Protein AF-A0A1Q7TRT3-F1 (afdb_monomer_lite)

Secondary structure (DSSP, 8-state):
---------EEEEEETTEEEEEE-SHHHHHHHHHHS-TT--EETTEEEEEHHHHHHHHHHHHHTT--EE-

Sequence (70 aa):
MNRPTRKTDFWILPQGTLTLVRPLTQRASEWISQHAQDDSQWFGPALVIEHDYVANLLNGMIQDGLQITQ

Radius of gyration: 12.34 Å; chains: 1; bounding box: 34×39×22 Å

Structure (mmCIF, N/CA/C/O backbone):
data_AF-A0A1Q7TRT3-F1
#
_entry.id   AF-A0A1Q7TRT3-F1
#
loop_
_atom_site.group_PDB
_atom_site.id
_atom_site.type_symbol
_atom_site.label_atom_id
_atom_site.label_alt_id
_atom_site.label_comp_id
_atom_site.label_asym_id
_atom_site.label_entity_id
_atom_site.label_seq_id
_atom_site.pdbx_PDB_ins_code
_atom_site.Cartn_x
_atom_site.Cartn_y
_atom_site.Cartn_z
_atom_site.occupancy
_atom_site.B_iso_or_equiv
_atom_site.auth_seq_id
_atom_site.auth_comp_id
_atom_site.auth_asym_id
_atom_site.auth_atom_id
_atom_site.pdbx_PDB_model_num
ATOM 1 N N . MET A 1 1 ? -20.401 24.316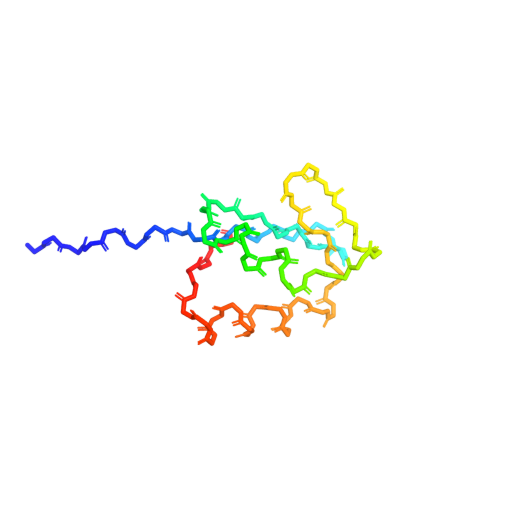 4.144 1.00 38.84 1 MET A N 1
ATOM 2 C CA . MET A 1 1 ? -20.332 23.080 3.334 1.00 38.84 1 MET A CA 1
ATOM 3 C C . MET A 1 1 ? -19.235 22.199 3.921 1.00 38.84 1 MET A C 1
ATOM 5 O O . MET A 1 1 ? -18.070 22.493 3.693 1.00 38.84 1 MET A O 1
ATOM 9 N N . ASN A 1 2 ? -19.571 21.183 4.723 1.00 41.19 2 ASN A N 1
ATOM 10 C CA . ASN A 1 2 ? -18.574 20.226 5.218 1.00 41.19 2 ASN A CA 1
ATOM 11 C C . ASN A 1 2 ? -18.376 19.146 4.155 1.00 41.19 2 ASN A C 1
ATOM 13 O O . ASN A 1 2 ? -19.255 18.313 3.947 1.00 41.19 2 ASN A O 1
ATOM 17 N N . ARG A 1 3 ? -17.235 19.170 3.465 1.00 54.22 3 ARG A N 1
ATOM 18 C CA . ARG A 1 3 ? -16.804 18.032 2.651 1.00 54.22 3 ARG A CA 1
ATOM 19 C C . ARG A 1 3 ? -16.396 16.938 3.646 1.00 54.22 3 ARG A C 1
ATOM 21 O O . ARG A 1 3 ? -15.524 17.224 4.467 1.00 54.22 3 ARG A O 1
ATOM 28 N N . PRO A 1 4 ? -17.007 15.739 3.650 1.00 57.00 4 PRO A N 1
ATOM 29 C CA . PRO A 1 4 ? -16.506 14.659 4.488 1.00 57.00 4 PRO A CA 1
ATOM 30 C C . PRO A 1 4 ? -15.042 14.434 4.108 1.00 57.00 4 PRO A C 1
ATOM 32 O O . PRO A 1 4 ? -14.727 14.242 2.930 1.00 57.00 4 PRO A O 1
ATOM 35 N N . THR A 1 5 ? -14.141 14.546 5.083 1.00 60.09 5 THR A N 1
ATOM 36 C CA . THR A 1 5 ? -12.732 14.202 4.911 1.00 60.09 5 THR A CA 1
ATOM 37 C C . THR A 1 5 ? -12.688 12.725 4.551 1.00 60.09 5 THR A C 1
ATOM 39 O O . THR A 1 5 ? -12.897 11.857 5.396 1.00 60.09 5 THR A O 1
ATOM 42 N N . ARG A 1 6 ? -12.500 12.425 3.261 1.00 66.25 6 ARG A N 1
ATOM 43 C CA . ARG A 1 6 ? -12.293 11.050 2.815 1.00 66.25 6 ARG A CA 1
ATOM 44 C C . ARG A 1 6 ? -11.012 10.571 3.482 1.00 66.25 6 ARG A C 1
ATOM 46 O O . ARG A 1 6 ? -9.943 11.110 3.214 1.00 66.25 6 ARG A O 1
ATOM 53 N N . LYS A 1 7 ? -11.145 9.633 4.417 1.00 85.75 7 LYS A N 1
ATOM 54 C CA . LYS A 1 7 ? -10.003 9.031 5.095 1.00 85.75 7 LYS A CA 1
ATOM 55 C C . LYS A 1 7 ? -9.194 8.272 4.046 1.00 85.75 7 LYS A C 1
ATOM 57 O O . LYS A 1 7 ? -9.759 7.461 3.321 1.00 85.75 7 LYS A O 1
ATOM 62 N N . THR A 1 8 ? -7.905 8.566 3.950 1.00 95.00 8 THR A N 1
ATOM 63 C CA . THR A 1 8 ? -6.992 7.832 3.075 1.00 95.00 8 THR A CA 1
ATOM 64 C C . THR A 1 8 ? -6.837 6.397 3.571 1.00 95.00 8 THR A C 1
ATOM 66 O O . THR A 1 8 ? -6.603 6.184 4.761 1.00 95.00 8 THR A O 1
ATOM 69 N N . ASP A 1 9 ? -6.953 5.434 2.661 1.00 97.38 9 ASP A N 1
ATOM 70 C CA . ASP A 1 9 ? -6.801 4.003 2.916 1.00 97.38 9 ASP A CA 1
ATOM 71 C C . ASP A 1 9 ? -5.344 3.551 2.754 1.00 97.38 9 ASP A C 1
ATOM 73 O O . ASP A 1 9 ? -4.858 2.791 3.588 1.00 97.38 9 ASP A O 1
ATOM 77 N N . PHE A 1 10 ? -4.625 4.062 1.748 1.00 97.69 10 PHE A N 1
ATOM 78 C CA . PHE A 1 10 ? -3.229 3.703 1.474 1.00 97.69 10 PHE A CA 1
ATOM 79 C C . PHE A 1 10 ? -2.302 4.910 1.354 1.00 97.69 10 PHE A C 1
ATOM 81 O O . PHE A 1 10 ? -2.655 5.924 0.752 1.00 97.69 10 PHE A O 1
ATOM 88 N N . TRP A 1 11 ? -1.082 4.758 1.868 1.00 97.19 11 TRP A N 1
ATOM 89 C CA . TRP A 1 11 ? 0.048 5.633 1.571 1.00 97.19 11 TRP A CA 1
ATOM 90 C C . TRP A 1 11 ? 1.069 4.906 0.696 1.00 97.19 11 TRP A C 1
ATOM 92 O O . TRP A 1 11 ? 1.480 3.792 1.025 1.00 97.19 11 TRP A O 1
ATOM 102 N N . ILE A 1 12 ? 1.457 5.534 -0.412 1.00 96.69 12 ILE A N 1
ATOM 103 C CA . ILE A 1 12 ? 2.360 4.978 -1.421 1.00 96.69 12 ILE A CA 1
ATOM 104 C C . ILE A 1 12 ? 3.669 5.752 -1.388 1.00 96.69 12 ILE A C 1
ATOM 106 O O . ILE A 1 12 ? 3.698 6.934 -1.711 1.00 96.69 12 ILE A O 1
ATOM 110 N N . LEU A 1 13 ? 4.758 5.073 -1.041 1.00 96.44 13 LEU A N 1
ATOM 111 C CA . LEU A 1 13 ? 6.076 5.682 -0.925 1.00 96.44 13 LEU A CA 1
ATOM 112 C C . LEU A 1 13 ? 7.069 4.999 -1.880 1.00 96.44 13 LEU A C 1
ATOM 114 O O . LEU A 1 13 ? 7.546 3.901 -1.579 1.00 96.44 13 LEU A O 1
ATOM 118 N N . PRO A 1 14 ? 7.421 5.631 -3.014 1.00 95.44 14 PRO A N 1
ATOM 119 C CA . PRO A 1 14 ? 8.489 5.153 -3.891 1.00 95.44 14 PRO A CA 1
ATOM 120 C C . PRO A 1 14 ? 9.853 5.188 -3.186 1.00 95.44 14 PRO A C 1
ATOM 122 O O . PRO A 1 14 ? 10.172 6.151 -2.489 1.00 95.44 14 PRO A O 1
ATOM 125 N N . GLN A 1 15 ? 10.667 4.152 -3.374 1.00 94.94 15 GLN A N 1
ATOM 126 C CA . GLN A 1 15 ? 12.001 3.954 -2.792 1.00 94.94 15 GLN A CA 1
ATOM 127 C C . GLN A 1 15 ? 12.951 3.379 -3.860 1.00 94.94 15 GLN A C 1
ATOM 129 O O . GLN A 1 15 ? 13.344 2.213 -3.823 1.00 94.94 15 GLN A O 1
ATOM 134 N N . GLY A 1 16 ? 13.303 4.199 -4.855 1.00 92.44 16 GLY A N 1
ATOM 135 C CA . GLY A 1 16 ? 14.115 3.755 -5.990 1.00 92.44 16 GLY A CA 1
ATOM 136 C C . GLY A 1 16 ? 13.337 2.789 -6.886 1.00 92.44 16 GLY A C 1
ATOM 137 O O . GLY A 1 16 ? 12.335 3.179 -7.478 1.00 92.44 16 GLY A O 1
ATOM 138 N N . THR A 1 17 ? 13.792 1.539 -6.987 1.00 93.56 17 THR A N 1
ATOM 139 C CA . THR A 1 17 ? 13.139 0.482 -7.785 1.00 93.56 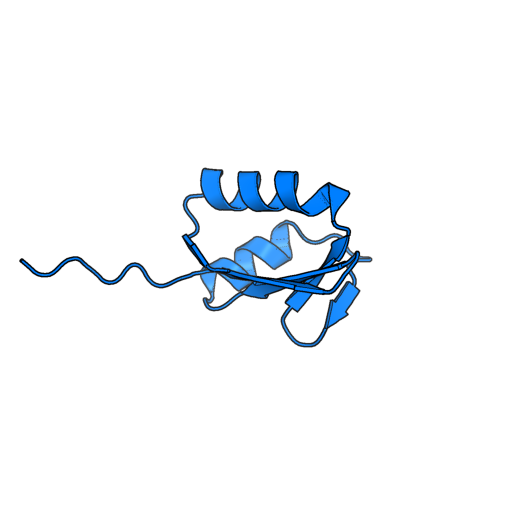17 THR A CA 1
ATOM 140 C C . THR A 1 17 ? 11.994 -0.223 -7.053 1.00 93.56 17 THR A C 1
ATOM 142 O O . THR A 1 17 ? 11.251 -0.989 -7.667 1.00 93.56 17 THR A O 1
ATOM 145 N N . LEU A 1 18 ? 11.835 0.036 -5.753 1.00 96.25 18 LEU A N 1
ATOM 146 C CA . LEU A 1 18 ? 10.773 -0.519 -4.919 1.00 96.25 18 LEU A CA 1
ATOM 147 C C . LEU A 1 18 ? 9.763 0.564 -4.545 1.00 96.25 18 LEU A C 1
ATOM 149 O O . LEU A 1 18 ? 10.056 1.756 -4.569 1.00 96.25 18 LEU A O 1
ATOM 153 N N . THR A 1 19 ? 8.565 0.149 -4.163 1.00 97.31 19 THR A N 1
ATOM 154 C CA . THR A 1 19 ? 7.507 1.006 -3.632 1.00 97.31 19 THR A CA 1
ATOM 155 C C . THR A 1 19 ? 6.939 0.364 -2.378 1.00 97.31 19 THR A C 1
ATOM 157 O O . THR A 1 19 ? 6.624 -0.824 -2.367 1.00 97.31 19 THR A O 1
ATOM 160 N N . LEU A 1 20 ? 6.808 1.157 -1.317 1.00 97.88 20 LEU A N 1
ATOM 161 C CA . LEU A 1 20 ? 6.150 0.753 -0.082 1.00 97.88 20 LEU A CA 1
ATOM 162 C C . LEU A 1 20 ? 4.678 1.150 -0.143 1.00 97.88 20 LEU A C 1
ATOM 164 O O . LEU A 1 20 ? 4.347 2.322 -0.321 1.00 97.88 20 LEU A O 1
ATOM 168 N N . VAL A 1 21 ? 3.800 0.171 0.040 1.00 97.69 21 VAL A N 1
ATOM 169 C CA . VAL A 1 21 ? 2.348 0.344 0.046 1.00 97.69 21 VAL A CA 1
ATOM 170 C C . VAL A 1 21 ? 1.847 0.111 1.462 1.00 97.69 21 VAL A C 1
ATOM 172 O O . VAL A 1 21 ? 1.727 -1.026 1.919 1.00 97.69 21 VAL A O 1
ATOM 175 N N . ARG A 1 22 ? 1.583 1.196 2.192 1.00 97.62 22 ARG A N 1
ATOM 176 C CA . ARG A 1 22 ? 1.190 1.138 3.601 1.00 97.62 22 ARG A CA 1
ATOM 177 C C . ARG A 1 22 ? -0.328 1.286 3.763 1.00 97.62 22 ARG A C 1
ATOM 179 O O . ARG A 1 22 ? -0.844 2.363 3.459 1.00 97.62 22 ARG A O 1
ATOM 186 N N . PRO A 1 23 ? -1.039 0.286 4.312 1.00 97.56 23 PRO A N 1
ATOM 187 C CA . PRO A 1 23 ? -2.428 0.445 4.719 1.00 97.56 23 PRO A CA 1
ATOM 188 C C . PRO A 1 23 ? -2.529 1.358 5.955 1.00 97.56 23 PRO A C 1
ATOM 190 O O . PRO A 1 23 ? -1.738 1.260 6.897 1.00 97.56 23 PRO A O 1
ATOM 193 N N . LEU A 1 24 ? -3.510 2.260 5.947 1.00 97.06 24 LEU A N 1
ATOM 194 C CA . LEU A 1 24 ? -3.802 3.233 7.010 1.00 97.06 24 LEU A CA 1
ATOM 195 C C . LEU A 1 24 ? -5.166 2.995 7.677 1.00 97.06 24 LEU A C 1
ATOM 197 O O . LEU A 1 24 ? -5.494 3.617 8.694 1.00 97.06 24 LEU A O 1
ATOM 201 N N . THR A 1 25 ? -5.985 2.119 7.099 1.00 96.31 25 THR A N 1
ATOM 202 C CA . THR A 1 25 ? -7.314 1.758 7.596 1.00 96.31 25 THR A CA 1
ATOM 203 C C . THR A 1 25 ? -7.445 0.246 7.708 1.00 96.31 25 THR A C 1
ATOM 205 O O . THR A 1 25 ? -6.759 -0.501 7.018 1.00 96.31 25 THR A O 1
ATOM 208 N N . GLN A 1 26 ? -8.370 -0.211 8.555 1.00 96.00 26 GLN A N 1
ATOM 209 C CA . GLN A 1 26 ? -8.688 -1.634 8.680 1.00 96.00 26 GLN A CA 1
ATOM 210 C C . GLN A 1 26 ? -9.130 -2.232 7.335 1.00 96.00 26 GLN A C 1
ATOM 212 O O . GLN A 1 26 ? -8.654 -3.289 6.941 1.00 96.00 26 GLN A O 1
ATOM 217 N N . ARG A 1 27 ? -9.961 -1.492 6.588 1.00 96.19 27 ARG A N 1
ATOM 218 C CA . ARG A 1 27 ? -10.389 -1.852 5.232 1.00 96.19 27 ARG A CA 1
ATOM 219 C C . ARG A 1 27 ? -9.194 -2.057 4.295 1.00 96.19 27 ARG A C 1
ATOM 221 O O . ARG A 1 27 ? -9.178 -3.015 3.535 1.00 96.19 27 ARG A O 1
ATOM 228 N N . ALA A 1 28 ? -8.199 -1.172 4.353 1.00 97.06 28 ALA A N 1
ATOM 229 C CA . ALA A 1 28 ? -6.976 -1.294 3.565 1.00 97.06 28 ALA A CA 1
ATOM 230 C C . ALA A 1 28 ? -6.152 -2.527 3.966 1.00 97.06 28 ALA A C 1
ATOM 232 O O . ALA A 1 28 ? -5.661 -3.239 3.097 1.00 97.06 28 ALA A O 1
ATOM 233 N N . SER A 1 29 ? -6.025 -2.798 5.269 1.00 96.75 29 SER A N 1
ATOM 234 C CA . SER A 1 29 ? -5.333 -3.984 5.788 1.00 96.75 29 SER A CA 1
ATOM 235 C C . SER A 1 29 ? -5.995 -5.288 5.336 1.00 96.75 29 SER A C 1
ATOM 237 O O . SER A 1 29 ? -5.309 -6.213 4.910 1.00 96.75 29 SER A O 1
ATOM 239 N N . GLU A 1 30 ? -7.324 -5.355 5.377 1.00 97.12 30 GLU A N 1
ATOM 240 C CA . GLU A 1 30 ? -8.083 -6.507 4.881 1.00 97.12 30 GLU A CA 1
ATOM 241 C C . GLU A 1 30 ? -7.909 -6.669 3.374 1.00 97.12 30 GLU A C 1
ATOM 243 O O . GLU A 1 30 ? -7.563 -7.754 2.909 1.00 97.12 30 GLU A O 1
ATOM 248 N N . TRP A 1 31 ? -8.060 -5.579 2.619 1.00 97.00 31 TRP A N 1
ATOM 249 C CA . TRP A 1 31 ? -7.891 -5.598 1.172 1.00 97.00 31 TRP A CA 1
ATOM 250 C C . TRP A 1 31 ? -6.502 -6.096 0.771 1.00 97.00 31 TRP A C 1
ATOM 252 O O . TRP A 1 31 ? -6.389 -7.009 -0.042 1.00 97.00 31 TRP A O 1
ATOM 262 N N . ILE A 1 32 ? -5.437 -5.562 1.378 1.00 95.50 32 ILE A N 1
ATOM 263 C CA . ILE A 1 32 ? -4.075 -5.959 1.016 1.00 95.50 32 ILE A CA 1
ATOM 264 C C . ILE A 1 32 ? -3.775 -7.405 1.419 1.00 95.50 32 ILE A C 1
ATOM 266 O O . ILE A 1 32 ? -3.079 -8.086 0.681 1.00 95.50 32 ILE A O 1
ATOM 270 N N . SER A 1 33 ? -4.350 -7.917 2.514 1.00 93.50 33 SER A N 1
ATOM 271 C CA . SER A 1 33 ? -4.199 -9.330 2.900 1.00 93.50 33 SER A CA 1
ATOM 272 C C . SER A 1 33 ? -4.852 -10.315 1.924 1.00 93.50 33 SER A C 1
ATOM 274 O O . SER A 1 33 ? -4.399 -11.446 1.816 1.00 93.50 33 SER A O 1
ATOM 276 N N . GLN A 1 34 ? -5.891 -9.889 1.198 1.00 94.62 34 GLN A N 1
ATOM 277 C CA . GLN A 1 34 ? -6.575 -10.712 0.191 1.00 94.62 34 GLN A CA 1
ATOM 278 C C . GLN A 1 34 ? -5.871 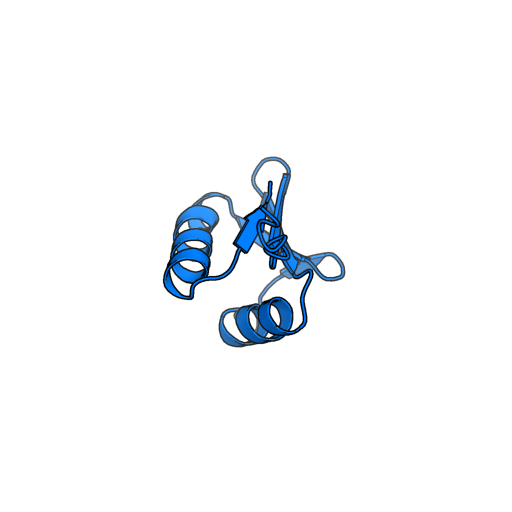-10.694 -1.172 1.00 94.62 34 GLN A C 1
ATOM 280 O O . GLN A 1 34 ? -6.100 -11.583 -1.987 1.00 94.62 34 GLN A O 1
ATOM 285 N N . HIS A 1 35 ? -5.048 -9.674 -1.426 1.00 93.62 35 HIS A N 1
ATOM 286 C CA . HIS A 1 35 ? -4.376 -9.457 -2.711 1.00 93.62 35 HIS A CA 1
ATOM 287 C C . HIS A 1 35 ? -2.862 -9.699 -2.655 1.00 93.62 35 HIS A C 1
ATOM 289 O O . HIS A 1 35 ? -2.231 -9.861 -3.699 1.00 93.62 35 HIS A O 1
ATOM 295 N N . ALA A 1 36 ? -2.266 -9.713 -1.461 1.00 92.25 36 ALA A N 1
ATOM 296 C CA . ALA A 1 36 ? -0.879 -10.104 -1.265 1.00 92.25 36 ALA A CA 1
ATOM 297 C C . ALA A 1 36 ? -0.720 -11.616 -1.478 1.00 92.25 36 ALA A C 1
ATOM 299 O O . ALA A 1 36 ? -1.552 -12.410 -1.047 1.00 92.25 36 ALA A O 1
ATOM 300 N N . GLN A 1 37 ? 0.367 -12.000 -2.140 1.00 90.94 37 GLN A N 1
ATOM 301 C CA . GLN A 1 37 ? 0.763 -13.398 -2.318 1.00 90.94 37 GLN A CA 1
ATOM 302 C C . GLN A 1 37 ? 1.462 -13.920 -1.054 1.00 90.94 37 GLN A C 1
ATOM 304 O O . GLN A 1 37 ? 2.013 -13.124 -0.288 1.00 90.94 37 GLN A O 1
ATOM 309 N N . ASP A 1 38 ? 1.487 -15.239 -0.855 1.00 89.25 38 ASP A N 1
ATOM 310 C CA . ASP A 1 38 ? 2.092 -15.874 0.330 1.00 89.25 38 ASP A CA 1
ATOM 311 C C . ASP A 1 38 ? 3.590 -15.550 0.499 1.00 89.25 38 ASP A C 1
ATOM 313 O O . ASP A 1 38 ? 4.101 -15.516 1.617 1.00 89.25 38 ASP A O 1
ATOM 317 N N . ASP A 1 39 ? 4.295 -15.278 -0.600 1.00 92.75 39 ASP A N 1
ATOM 318 C CA . ASP A 1 39 ? 5.718 -14.927 -0.653 1.00 92.75 39 ASP A CA 1
ATOM 319 C C . ASP A 1 39 ? 5.981 -13.409 -0.704 1.00 92.75 39 ASP A C 1
ATOM 321 O O . ASP A 1 39 ? 7.116 -12.967 -0.909 1.00 92.75 39 ASP A O 1
ATOM 325 N N . SER A 1 40 ? 4.945 -12.596 -0.474 1.00 94.94 40 SER A N 1
ATOM 326 C CA . SER A 1 40 ? 5.053 -11.138 -0.445 1.00 94.94 40 SER A CA 1
ATOM 327 C C . SER A 1 40 ? 6.052 -10.653 0.602 1.00 94.94 40 SER A C 1
ATOM 329 O O . SER A 1 40 ? 6.047 -11.086 1.757 1.00 94.94 40 SER A O 1
ATOM 331 N N . GLN A 1 41 ? 6.862 -9.666 0.226 1.00 96.94 41 GLN A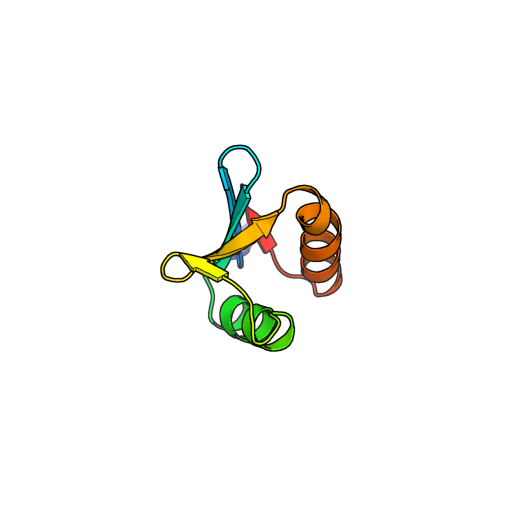 N 1
ATOM 332 C CA . GLN A 1 41 ? 7.797 -9.023 1.143 1.00 96.94 41 GLN A CA 1
ATOM 333 C C . GLN A 1 41 ? 7.154 -7.832 1.852 1.00 96.94 41 GLN A C 1
ATOM 335 O O . GLN A 1 41 ? 6.445 -7.028 1.248 1.00 96.94 41 GLN A O 1
ATOM 340 N N . TRP A 1 42 ? 7.458 -7.685 3.141 1.00 96.69 42 TRP A N 1
ATOM 341 C CA . TRP A 1 42 ? 6.902 -6.636 3.990 1.00 96.69 42 TRP A CA 1
ATOM 342 C C . TRP A 1 42 ? 8.005 -5.854 4.698 1.00 96.69 42 TRP A C 1
ATOM 344 O O . TRP A 1 42 ? 8.983 -6.424 5.182 1.00 96.69 42 TRP A O 1
ATOM 354 N N . PHE A 1 43 ? 7.813 -4.542 4.816 1.00 96.94 43 PHE A N 1
ATOM 355 C CA . PHE A 1 43 ? 8.614 -3.666 5.664 1.00 96.94 43 PHE A CA 1
ATOM 356 C C . PHE A 1 43 ? 7.711 -3.040 6.729 1.00 96.94 43 PHE A C 1
ATOM 358 O O . PHE A 1 43 ? 6.996 -2.060 6.490 1.00 96.94 43 PHE A O 1
ATOM 365 N N . GLY A 1 44 ? 7.698 -3.651 7.915 1.00 95.25 44 GLY A N 1
ATOM 366 C CA . GLY A 1 44 ? 6.701 -3.338 8.935 1.00 95.25 44 GLY A CA 1
ATOM 367 C C . GLY A 1 44 ? 5.287 -3.578 8.382 1.00 95.25 44 GLY A C 1
ATOM 368 O O . GLY A 1 44 ? 5.020 -4.676 7.903 1.00 95.25 44 GLY A O 1
ATOM 369 N N . PRO A 1 45 ? 4.377 -2.586 8.415 1.00 94.38 45 PRO A N 1
ATOM 370 C CA . PRO A 1 45 ? 3.023 -2.746 7.885 1.00 94.38 45 PRO A CA 1
ATOM 371 C C . PRO A 1 45 ? 2.923 -2.564 6.362 1.00 94.38 45 PRO A C 1
ATOM 373 O O . PRO A 1 45 ? 1.827 -2.687 5.827 1.00 94.38 45 PRO A O 1
ATOM 376 N N . ALA A 1 46 ? 4.003 -2.182 5.671 1.00 97.62 46 ALA A N 1
ATOM 377 C CA . ALA A 1 46 ? 3.954 -1.853 4.250 1.00 97.62 46 ALA A CA 1
ATOM 378 C C . ALA A 1 46 ? 4.328 -3.052 3.375 1.00 97.62 46 ALA A C 1
ATOM 380 O O . ALA A 1 46 ? 5.358 -3.684 3.608 1.00 97.62 46 ALA A O 1
ATOM 381 N N . LEU A 1 47 ? 3.522 -3.310 2.346 1.00 97.81 47 LEU A N 1
ATOM 382 C CA . LEU A 1 47 ? 3.844 -4.274 1.298 1.00 97.81 47 LEU A CA 1
ATOM 383 C C . LEU A 1 47 ? 4.913 -3.675 0.382 1.00 97.81 47 LEU A C 1
ATOM 385 O O . LEU A 1 47 ? 4.791 -2.523 -0.047 1.00 97.81 47 LEU A O 1
ATOM 389 N N . VAL A 1 48 ? 5.961 -4.444 0.106 1.00 97.62 48 VAL A N 1
ATOM 390 C CA . VAL A 1 48 ? 7.053 -4.062 -0.791 1.00 97.62 48 VAL A CA 1
ATOM 391 C C . VAL A 1 48 ? 6.713 -4.546 -2.196 1.00 97.62 48 VAL A C 1
ATOM 393 O O . VAL A 1 48 ? 6.483 -5.732 -2.405 1.00 97.62 48 VAL A O 1
ATOM 396 N N . ILE A 1 49 ? 6.678 -3.623 -3.155 1.00 96.38 49 ILE A N 1
ATOM 397 C CA . ILE A 1 49 ? 6.290 -3.891 -4.542 1.00 96.38 49 ILE A CA 1
ATOM 398 C C . ILE A 1 49 ? 7.361 -3.361 -5.490 1.00 96.38 49 ILE A C 1
ATOM 400 O O . ILE A 1 49 ? 7.824 -2.231 -5.334 1.00 96.38 49 ILE A O 1
ATOM 404 N N . GLU A 1 50 ? 7.742 -4.149 -6.492 1.00 95.00 50 GLU A N 1
ATOM 405 C CA . GLU A 1 50 ? 8.603 -3.665 -7.574 1.00 95.00 50 GLU A CA 1
ATOM 406 C C . GLU A 1 50 ? 7.835 -2.694 -8.473 1.00 95.00 50 GLU A C 1
ATOM 408 O O . GLU A 1 50 ? 6.639 -2.869 -8.718 1.00 95.00 50 GLU A O 1
ATOM 413 N N . HIS A 1 51 ? 8.530 -1.674 -8.977 1.00 89.75 51 HIS A N 1
ATOM 414 C CA . HIS A 1 51 ? 7.935 -0.571 -9.735 1.00 89.75 51 HIS A CA 1
ATOM 415 C C . HIS A 1 51 ? 6.959 -1.017 -10.842 1.00 89.75 51 HIS A C 1
ATOM 417 O O . HIS A 1 51 ? 5.875 -0.444 -10.967 1.00 89.75 51 HIS A O 1
ATOM 423 N N . ASP A 1 52 ? 7.294 -2.079 -11.580 1.00 90.50 52 ASP A N 1
ATOM 424 C CA . ASP A 1 52 ? 6.510 -2.565 -12.722 1.00 90.50 52 ASP A CA 1
ATOM 425 C C . ASP A 1 52 ? 5.127 -3.116 -12.330 1.00 90.50 52 ASP A C 1
ATOM 427 O O . ASP A 1 52 ? 4.190 -3.083 -13.130 1.00 90.50 52 ASP A O 1
ATOM 431 N N . TYR A 1 53 ? 4.952 -3.561 -11.082 1.00 92.62 53 TYR A N 1
ATOM 432 C CA . TYR A 1 53 ? 3.669 -4.073 -10.587 1.00 92.62 53 TYR A CA 1
ATOM 433 C C . TYR A 1 53 ? 2.809 -3.002 -9.907 1.00 92.62 53 TYR A C 1
ATOM 435 O O . TYR A 1 53 ? 1.612 -3.217 -9.693 1.00 92.62 53 TYR A O 1
ATOM 443 N N . VAL A 1 54 ? 3.378 -1.831 -9.592 1.00 93.19 54 VAL A N 1
ATOM 444 C CA . VAL A 1 54 ? 2.687 -0.767 -8.843 1.00 93.19 54 VAL A CA 1
ATOM 445 C C . VAL A 1 54 ? 1.431 -0.302 -9.574 1.00 93.19 54 VAL A C 1
ATOM 447 O O . VAL A 1 54 ? 0.378 -0.174 -8.955 1.00 93.19 54 VAL A O 1
ATOM 450 N N . ALA A 1 55 ? 1.508 -0.085 -10.890 1.00 93.62 55 ALA A N 1
ATOM 451 C CA . ALA A 1 55 ? 0.378 0.425 -11.668 1.00 93.62 55 ALA A CA 1
ATOM 452 C C . ALA A 1 55 ? -0.850 -0.499 -11.590 1.00 93.62 55 ALA A C 1
ATOM 454 O O . ALA A 1 55 ? -1.970 -0.030 -11.384 1.00 93.62 55 ALA A O 1
ATOM 455 N N . ASN A 1 56 ? -0.639 -1.814 -11.689 1.00 94.62 56 ASN A N 1
ATOM 456 C CA . ASN A 1 56 ? -1.718 -2.797 -11.603 1.00 94.62 56 ASN A CA 1
ATOM 457 C C . ASN A 1 56 ? -2.345 -2.823 -10.206 1.00 94.62 56 ASN A C 1
ATOM 459 O O . ASN A 1 56 ? -3.570 -2.837 -10.081 1.00 94.62 56 ASN A O 1
ATOM 463 N N . LEU A 1 57 ? -1.518 -2.758 -9.160 1.00 94.62 57 LEU A N 1
ATOM 464 C CA . LEU A 1 57 ? -1.989 -2.731 -7.779 1.00 94.62 57 LEU A CA 1
ATOM 465 C C . LEU A 1 57 ? -2.817 -1.468 -7.479 1.00 94.62 57 LEU A C 1
ATOM 467 O O . LEU A 1 57 ? -3.902 -1.563 -6.905 1.00 94.62 57 LEU A O 1
ATOM 471 N N . LEU A 1 58 ? -2.342 -0.293 -7.910 1.00 94.81 58 LEU A N 1
ATOM 472 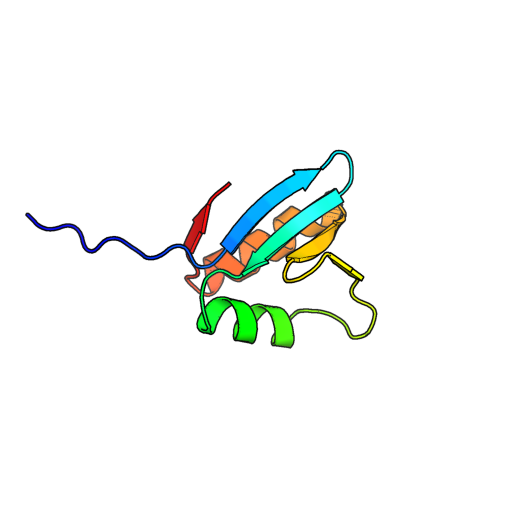C CA . LEU A 1 58 ? -3.061 0.974 -7.740 1.00 94.81 58 LEU A CA 1
ATOM 473 C C . LEU A 1 58 ? -4.402 0.971 -8.479 1.00 94.81 58 LEU A C 1
ATOM 475 O O .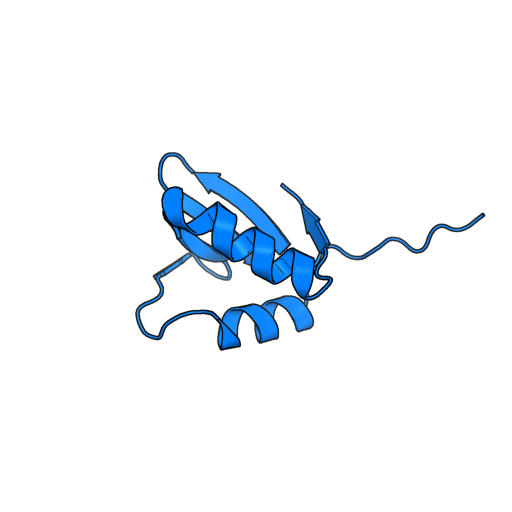 LEU A 1 58 ? -5.398 1.456 -7.942 1.00 94.81 58 LEU A O 1
ATOM 479 N N . ASN A 1 59 ? -4.448 0.401 -9.685 1.00 95.88 59 ASN A N 1
ATOM 480 C CA . ASN A 1 59 ? -5.692 0.271 -10.439 1.00 95.88 59 ASN A CA 1
ATOM 481 C C . ASN A 1 59 ? -6.724 -0.579 -9.687 1.00 95.88 59 ASN A C 1
ATOM 483 O O . ASN A 1 59 ? -7.875 -0.158 -9.591 1.00 95.88 59 ASN A O 1
ATOM 487 N N . GLY A 1 60 ? -6.316 -1.709 -9.097 1.00 96.12 60 GLY A N 1
ATOM 488 C CA . GLY A 1 60 ? -7.201 -2.538 -8.268 1.00 96.12 60 GLY A CA 1
ATOM 489 C C . GLY A 1 60 ? -7.761 -1.774 -7.065 1.00 96.12 60 GLY A C 1
ATOM 490 O O . GLY A 1 60 ? -8.970 -1.750 -6.846 1.00 96.12 60 GLY A O 1
ATOM 491 N N . MET A 1 61 ? -6.906 -1.041 -6.343 1.00 96.44 61 MET A N 1
ATOM 492 C CA . MET A 1 61 ? -7.341 -0.206 -5.215 1.00 96.44 61 MET A CA 1
ATOM 493 C C . MET A 1 61 ? -8.378 0.848 -5.634 1.00 96.44 61 MET A C 1
ATOM 495 O O . MET A 1 61 ? -9.380 1.054 -4.945 1.00 96.44 61 MET A O 1
ATOM 499 N N . ILE A 1 62 ? -8.145 1.526 -6.762 1.00 95.44 62 ILE A N 1
ATOM 500 C CA . ILE A 1 62 ? -9.047 2.560 -7.285 1.00 95.44 62 ILE A CA 1
ATOM 501 C C . ILE A 1 62 ? -10.385 1.950 -7.716 1.00 95.44 62 ILE A C 1
ATOM 503 O O . ILE A 1 62 ? -11.433 2.523 -7.409 1.00 95.44 62 ILE A O 1
ATOM 507 N N . GLN A 1 63 ? -10.362 0.800 -8.396 1.00 97.06 63 GLN A N 1
ATOM 508 C CA . GLN A 1 63 ? -11.566 0.084 -8.829 1.00 97.06 63 GLN A CA 1
ATOM 509 C C . GLN A 1 63 ? -12.439 -0.339 -7.645 1.00 97.06 63 GLN A C 1
ATOM 511 O O . GLN A 1 63 ? -13.658 -0.180 -7.700 1.00 97.06 63 GLN A O 1
ATOM 516 N N . ASP A 1 64 ? -11.818 -0.739 -6.537 1.00 96.50 64 ASP A N 1
ATOM 517 C CA . ASP A 1 64 ? -12.522 -1.091 -5.303 1.00 96.50 64 ASP A CA 1
ATOM 518 C C . ASP A 1 64 ? -12.875 0.130 -4.435 1.00 96.50 64 ASP A C 1
ATOM 520 O O . ASP A 1 64 ? -13.393 0.006 -3.323 1.00 96.50 64 ASP A O 1
ATOM 524 N N . GLY A 1 65 ? -12.637 1.350 -4.926 1.00 96.00 65 GLY A N 1
ATOM 525 C CA . GLY A 1 65 ? -13.033 2.590 -4.261 1.00 96.00 65 GLY A CA 1
ATOM 526 C C . GLY A 1 65 ? -12.229 2.903 -2.996 1.00 96.00 65 GLY A C 1
ATOM 527 O O . GLY A 1 65 ? -12.752 3.547 -2.078 1.00 96.00 65 GLY A O 1
ATOM 528 N N . LEU A 1 66 ? -10.984 2.436 -2.913 1.00 96.12 66 LEU A N 1
ATOM 529 C CA . LEU A 1 66 ? -10.036 2.811 -1.863 1.00 96.12 66 LEU A CA 1
ATOM 530 C C . LEU A 1 66 ? -9.421 4.180 -2.170 1.00 96.12 66 LEU A C 1
ATOM 532 O O . LEU A 1 66 ? -9.281 4.584 -3.325 1.00 96.12 66 LEU A O 1
ATOM 536 N N . GLN A 1 67 ? -9.089 4.935 -1.127 1.00 96.31 67 GLN A N 1
ATOM 537 C CA . GLN A 1 67 ? -8.463 6.251 -1.267 1.00 96.31 67 GLN A CA 1
ATOM 538 C C . GLN A 1 67 ? -6.951 6.159 -1.060 1.00 96.31 67 GLN A C 1
ATOM 540 O O . GLN A 1 67 ? -6.484 5.589 -0.078 1.00 96.31 67 GLN A O 1
ATOM 545 N N . ILE A 1 68 ? -6.182 6.761 -1.962 1.00 94.75 68 ILE A N 1
ATOM 546 C CA . ILE A 1 68 ? -4.723 6.633 -2.003 1.00 94.75 68 ILE A CA 1
ATOM 547 C C . ILE A 1 68 ? -4.094 8.019 -1.850 1.00 94.75 68 ILE A C 1
ATOM 549 O O . ILE A 1 68 ? -4.589 8.989 -2.424 1.00 94.75 68 ILE A O 1
ATOM 553 N N . THR A 1 69 ? -3.002 8.111 -1.093 1.00 94.38 69 THR A N 1
ATOM 554 C CA . THR A 1 69 ? -2.115 9.281 -1.060 1.00 94.38 69 THR A CA 1
ATOM 555 C C . THR A 1 69 ? -0.683 8.858 -1.360 1.00 94.38 69 THR A C 1
ATOM 557 O O . THR A 1 69 ? -0.303 7.717 -1.089 1.00 94.38 69 THR A O 1
ATOM 560 N N . GLN A 1 70 ? 0.105 9.783 -1.897 1.00 85.44 70 GLN A N 1
ATOM 561 C CA . GLN A 1 70 ? 1.539 9.623 -2.149 1.00 85.44 70 GLN A CA 1
ATOM 562 C C . GLN A 1 70 ? 2.317 10.539 -1.204 1.00 85.44 70 GLN A C 1
ATOM 564 O O . GLN A 1 70 ? 1.805 11.656 -0.959 1.00 85.44 70 GLN A O 1
#

Foldseek 3Di:
DDDPPQDAQWEWADDPQKIWIAGPDPVSLVVCVVVDDPPFDDDVRTTIGGPVCVVVVVVVCVVVPGHYDD

pLDDT: mean 91.49, std 12.41, range [38.84, 97.88]